Protein AF-S2DGD4-F1 (afdb_monomer)

InterPro domains:
  IPR012338 Beta-lactamase/transpeptidase-like [G3DSA:3.40.710.10] (6-76)
  IPR012338 Beta-lactamase/transpeptidase-like [SSF56601] (18-80)

Nearest PDB structures (foldseek):
  4a2l-assembly1_B  TM=7.157E-01  e=9.988E+00  Bacteroides thetaiotaomicron VPI-5482
  9cny-assembly1_B  TM=4.304E-01  e=7.142E+00  Escherichia coli

Secondary structure (DSSP, 8-state):
--HHHHHHHTT-SS-GGG-GGGS-EETTEEEETTTEEEEE-GGG-EEEEEGGGTEEEEE----S-HHHHHHHIIIIIGGG--

Sequence (82 aa):
MIRLVELLEEDLKVKANDSDWLQGYGYQLWRSRHNSYRADGRNGQFILVLPEKNALIVSTADIPNMQAELNLIWEHLLPAFQ

Foldseek 3Di:
DVPPVVVVQVPDPAHPQLFQQNQDDDPQWGGGPQRKIWHDDAQQAIFIDRVVLNDTDGDDHNHNCNSVVVVVCVVPVVVVRD

Mean predicted aligned error: 6.15 Å

pLDDT: mean 89.55, std 14.45, range [47.34, 98.5]

Organism: Indibacter alkaliphilus (strain CCUG 57479 / KCTC 22604 / LW1) (NCBI:txid1189612)

Radius of gyration: 13.91 Å; Cα contacts (8 Å, |Δi|>4): 106; chains: 1; bounding box: 37×25×35 Å

Structure (mmCIF, N/CA/C/O backbone):
data_AF-S2DGD4-F1
#
_entry.id   AF-S2DGD4-F1
#
loop_
_atom_site.group_PDB
_atom_site.id
_atom_site.type_symbol
_atom_site.label_atom_id
_atom_site.label_alt_id
_atom_site.label_comp_id
_atom_site.label_asym_id
_atom_site.label_entity_id
_atom_site.label_seq_id
_atom_site.pdbx_PDB_ins_code
_atom_site.Cartn_x
_atom_site.Cartn_y
_atom_site.Cartn_z
_atom_site.occupancy
_atom_site.B_iso_or_equiv
_atom_site.auth_seq_id
_atom_site.auth_comp_id
_atom_site.auth_asym_id
_atom_site.auth_atom_id
_atom_site.pdbx_PDB_model_num
ATOM 1 N N . MET A 1 1 ? 15.539 8.751 23.640 1.00 47.34 1 MET A N 1
ATOM 2 C CA . MET A 1 1 ? 14.916 8.123 22.454 1.00 47.34 1 MET A CA 1
ATOM 3 C C . MET A 1 1 ? 14.124 9.110 21.580 1.00 47.34 1 MET A C 1
ATOM 5 O O . MET A 1 1 ? 13.447 8.664 20.676 1.00 47.34 1 MET A O 1
ATOM 9 N N . ILE A 1 2 ? 14.219 10.433 21.795 1.00 48.16 2 ILE A N 1
ATOM 10 C CA . ILE A 1 2 ? 13.591 11.446 20.913 1.00 48.16 2 ILE A CA 1
ATOM 11 C C . ILE A 1 2 ? 14.608 12.013 19.898 1.00 48.16 2 ILE A C 1
ATOM 13 O O . ILE A 1 2 ? 14.266 12.292 18.764 1.00 48.16 2 ILE A O 1
ATOM 17 N N . ARG A 1 3 ? 15.901 12.048 20.248 1.00 53.03 3 ARG A N 1
ATOM 18 C CA . ARG A 1 3 ? 16.953 12.704 19.450 1.00 53.03 3 ARG A CA 1
ATOM 19 C C . ARG A 1 3 ? 17.557 11.915 18.280 1.00 53.03 3 ARG A C 1
ATOM 21 O O . ARG A 1 3 ? 18.366 12.478 17.561 1.00 53.03 3 ARG A O 1
ATOM 28 N N . LEU A 1 4 ? 17.250 10.624 18.122 1.00 54.97 4 LEU A N 1
ATOM 29 C CA . LEU A 1 4 ? 17.872 9.799 17.067 1.00 54.97 4 LEU A CA 1
ATOM 30 C C . LEU A 1 4 ? 17.078 9.821 15.751 1.00 54.97 4 LEU A C 1
ATOM 32 O O . LEU A 1 4 ? 17.645 9.556 14.701 1.00 54.97 4 LEU A O 1
ATOM 36 N N . VAL A 1 5 ? 15.777 10.122 15.816 1.00 56.00 5 VAL A N 1
ATOM 37 C CA . VAL A 1 5 ? 14.894 10.143 14.640 1.00 56.00 5 VAL A CA 1
ATOM 38 C C . VAL A 1 5 ? 15.079 11.447 13.862 1.00 56.00 5 VAL A C 1
ATOM 40 O O . VAL A 1 5 ? 15.274 11.399 12.656 1.00 56.00 5 VAL A O 1
ATOM 43 N N . GLU A 1 6 ? 15.143 12.587 14.557 1.00 56.38 6 GLU A N 1
ATOM 44 C CA . GLU A 1 6 ? 15.334 13.913 13.940 1.00 56.38 6 GLU A CA 1
ATOM 45 C C . GLU A 1 6 ? 16.654 14.015 13.149 1.00 56.38 6 GLU A C 1
ATOM 47 O O . GLU A 1 6 ? 16.684 14.588 12.068 1.00 56.38 6 GLU A O 1
ATOM 52 N N . LEU A 1 7 ? 17.734 13.387 13.636 1.00 55.62 7 LEU A N 1
ATOM 53 C CA . LEU A 1 7 ? 19.044 13.380 12.963 1.00 55.62 7 LEU A CA 1
ATOM 54 C C . LEU A 1 7 ? 19.085 12.535 11.678 1.00 55.62 7 LEU A C 1
ATOM 56 O O . LEU A 1 7 ? 19.987 12.716 10.870 1.00 55.62 7 LEU A O 1
ATOM 60 N N . LEU A 1 8 ? 18.153 11.595 11.493 1.00 57.50 8 LEU A N 1
ATOM 61 C CA . LEU A 1 8 ? 18.079 10.763 10.285 1.00 57.50 8 LEU A CA 1
ATOM 62 C C . LEU A 1 8 ? 17.187 11.382 9.201 1.00 57.50 8 LEU A C 1
ATOM 64 O O . LEU A 1 8 ? 17.296 11.000 8.037 1.00 57.50 8 LEU A O 1
ATOM 68 N N . GLU A 1 9 ? 16.314 12.326 9.563 1.00 59.91 9 GLU A N 1
ATOM 69 C CA . GLU A 1 9 ? 15.430 12.996 8.605 1.00 59.91 9 GLU A CA 1
ATOM 70 C C . GLU A 1 9 ? 16.176 13.995 7.709 1.00 59.91 9 GLU A C 1
ATOM 72 O O . GLU A 1 9 ? 15.801 14.150 6.547 1.00 59.91 9 GLU A O 1
ATOM 77 N N . GLU A 1 10 ? 17.247 14.630 8.202 1.00 59.56 10 GLU A N 1
ATOM 78 C CA . GLU A 1 10 ? 17.967 15.684 7.466 1.00 59.56 10 GLU A CA 1
ATOM 79 C C . GLU A 1 10 ? 18.720 15.181 6.214 1.00 59.56 10 GLU A C 1
ATOM 81 O O . GLU A 1 10 ? 18.914 15.957 5.279 1.00 59.56 10 GLU A O 1
ATOM 86 N N . ASP A 1 11 ? 19.059 13.887 6.133 1.00 65.44 11 ASP A N 1
ATOM 87 C CA . ASP A 1 11 ? 19.849 13.302 5.029 1.00 65.44 11 ASP A CA 1
ATOM 88 C C . ASP A 1 11 ? 19.034 12.447 4.031 1.00 65.44 11 ASP A C 1
ATOM 90 O O . ASP A 1 11 ? 19.571 11.921 3.045 1.00 65.44 11 ASP A O 1
ATOM 94 N N . LEU A 1 12 ? 17.723 12.283 4.238 1.00 66.56 12 LEU A N 1
ATOM 95 C CA . LEU A 1 12 ? 16.886 11.476 3.346 1.00 66.56 12 LEU A CA 1
ATOM 96 C C . LEU A 1 12 ? 16.457 12.274 2.104 1.00 66.56 12 LEU A C 1
ATOM 98 O O . LEU A 1 12 ? 15.716 13.250 2.176 1.00 66.56 12 LEU A O 1
ATOM 102 N N . LYS A 1 13 ? 16.846 11.788 0.915 1.00 76.50 13 LYS A N 1
ATOM 103 C CA . LYS A 1 13 ? 16.438 12.363 -0.387 1.00 76.50 13 LYS A CA 1
ATOM 104 C C . LYS A 1 13 ? 14.925 12.314 -0.647 1.00 76.50 13 LYS A C 1
ATOM 106 O O . LYS A 1 13 ? 14.449 12.983 -1.560 1.00 76.50 13 LYS A O 1
ATOM 111 N N . VAL A 1 14 ? 14.187 11.496 0.103 1.00 78.94 14 VAL A N 1
ATOM 112 C CA . VAL A 1 14 ? 12.742 11.291 -0.039 1.00 78.94 14 VAL A CA 1
ATOM 113 C C . VAL A 1 14 ? 12.102 11.476 1.328 1.00 78.94 14 VAL A C 1
ATOM 115 O O . VAL A 1 14 ? 12.506 10.825 2.290 1.00 78.94 14 VAL A O 1
ATOM 118 N N . LYS A 1 15 ? 11.108 12.361 1.416 1.00 85.25 15 LYS A N 1
A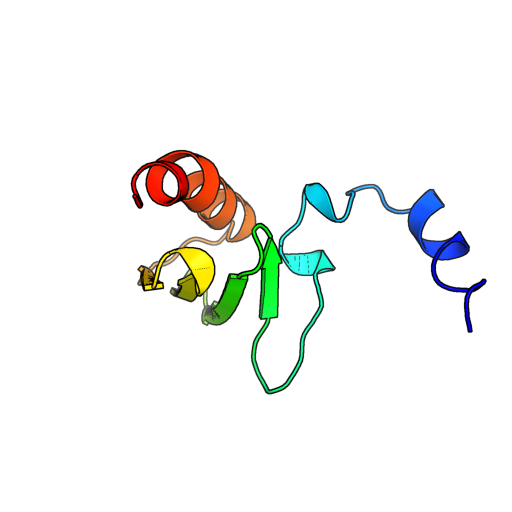TOM 119 C CA . LYS A 1 15 ? 10.406 12.643 2.670 1.00 85.25 15 LYS A CA 1
ATOM 120 C C . LYS A 1 15 ? 9.386 11.551 2.962 1.00 85.25 15 LYS A C 1
ATOM 122 O O . LYS A 1 15 ? 8.822 10.957 2.044 1.00 85.25 15 LYS A O 1
ATOM 127 N N . ALA A 1 16 ? 9.088 11.336 4.242 1.00 83.88 16 ALA A N 1
ATOM 128 C CA . ALA A 1 16 ? 8.079 10.363 4.654 1.00 83.88 16 ALA A CA 1
ATOM 129 C C . ALA A 1 16 ? 6.717 10.622 3.980 1.00 83.88 16 ALA A C 1
ATOM 131 O O . ALA A 1 16 ? 6.095 9.690 3.487 1.00 83.88 16 ALA A O 1
ATOM 132 N N . ASN A 1 17 ? 6.285 11.877 3.842 1.00 87.44 17 ASN A N 1
ATOM 133 C CA . ASN A 1 17 ? 5.004 12.201 3.193 1.00 87.44 17 ASN A CA 1
ATOM 134 C C . ASN A 1 17 ? 4.932 11.815 1.702 1.00 87.44 17 ASN A C 1
ATOM 136 O O . ASN A 1 17 ? 3.835 11.691 1.157 1.00 87.44 17 ASN A O 1
ATOM 140 N N . ASP A 1 18 ? 6.073 11.567 1.059 1.00 90.81 18 ASP A N 1
ATOM 141 C CA . ASP A 1 18 ? 6.162 11.285 -0.374 1.00 90.81 18 ASP A CA 1
ATOM 142 C C . ASP A 1 18 ? 6.405 9.794 -0.679 1.00 90.81 18 ASP A C 1
ATOM 144 O O . ASP A 1 18 ? 6.460 9.408 -1.846 1.00 90.81 18 ASP A O 1
ATOM 148 N N . SER A 1 19 ? 6.549 8.939 0.344 1.00 94.25 19 SER A N 1
ATOM 149 C CA . SER A 1 19 ? 6.917 7.527 0.171 1.00 94.25 19 SER A CA 1
ATOM 150 C C . SER A 1 19 ? 6.141 6.589 1.086 1.00 94.25 19 SER A C 1
ATOM 152 O O . SER A 1 19 ? 6.202 6.685 2.314 1.00 94.25 19 SER A O 1
ATOM 154 N N . ASP A 1 20 ? 5.478 5.601 0.485 1.00 96.25 20 ASP A N 1
ATOM 155 C CA . ASP A 1 20 ? 4.767 4.549 1.216 1.00 96.25 20 ASP A CA 1
ATOM 156 C C . ASP A 1 20 ? 5.721 3.547 1.884 1.00 96.25 20 ASP A C 1
ATOM 158 O O . ASP A 1 20 ? 5.322 2.817 2.789 1.00 96.25 20 ASP A O 1
ATOM 162 N N . TRP A 1 21 ? 6.993 3.519 1.479 1.00 93.62 21 TRP A N 1
ATOM 163 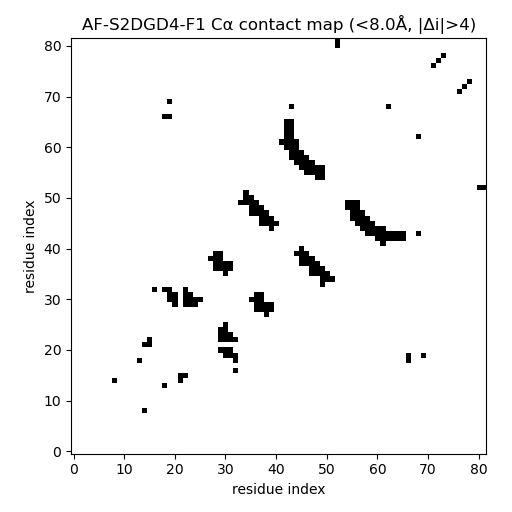C CA . TRP A 1 21 ? 8.014 2.629 2.046 1.00 93.62 21 TRP A CA 1
ATOM 164 C C . TRP A 1 21 ? 8.609 3.149 3.357 1.00 93.62 21 TRP A C 1
ATOM 166 O O . TRP A 1 21 ? 9.179 2.376 4.122 1.00 93.62 21 TRP A O 1
ATOM 176 N N . LEU A 1 22 ? 8.463 4.448 3.636 1.00 94.81 22 LEU A N 1
ATOM 177 C CA . LEU A 1 22 ? 8.997 5.092 4.843 1.00 94.81 22 LEU A CA 1
ATOM 178 C C . LEU A 1 22 ? 8.007 5.111 6.019 1.00 94.81 22 LEU A C 1
ATOM 180 O O . LEU A 1 22 ? 8.335 5.615 7.087 1.00 94.81 22 LEU A O 1
ATOM 184 N N . GLN A 1 23 ? 6.809 4.545 5.854 1.00 95.06 23 GLN A N 1
ATOM 185 C CA . GLN A 1 23 ? 5.749 4.597 6.872 1.00 95.06 23 GLN A CA 1
ATOM 186 C C . GLN A 1 23 ? 5.915 3.548 7.984 1.00 95.06 23 GLN A C 1
ATOM 188 O O . GLN A 1 23 ? 5.250 3.620 9.020 1.00 95.06 23 GLN A O 1
ATOM 193 N N . GLY A 1 24 ? 6.795 2.565 7.774 1.00 95.38 24 GLY A N 1
ATOM 194 C CA . GLY A 1 24 ? 7.086 1.487 8.715 1.00 95.38 24 GLY A CA 1
ATOM 195 C C . GLY A 1 24 ? 6.381 0.164 8.400 1.00 95.38 24 GLY A C 1
ATOM 196 O O . GLY A 1 24 ? 5.596 0.045 7.460 1.00 95.38 24 GLY A O 1
ATOM 197 N N . TYR A 1 25 ? 6.687 -0.849 9.207 1.00 97.19 25 TYR A N 1
ATOM 198 C CA . TYR A 1 25 ? 6.245 -2.232 9.025 1.00 97.19 25 TYR A CA 1
ATOM 199 C C . TYR A 1 25 ? 5.977 -2.893 10.378 1.00 97.19 25 TYR A C 1
ATOM 201 O O . TYR A 1 25 ? 6.689 -2.636 11.350 1.00 97.19 25 TYR A O 1
ATOM 209 N N . GLY A 1 26 ? 4.977 -3.770 10.444 1.00 96.69 26 GLY A N 1
ATOM 210 C CA . GLY A 1 26 ? 4.670 -4.546 11.643 1.00 96.69 26 GLY A CA 1
ATOM 211 C C . GLY A 1 26 ? 3.593 -5.591 11.386 1.00 96.69 26 GLY A C 1
ATOM 212 O O . GLY A 1 26 ? 2.773 -5.428 10.491 1.00 96.69 26 GLY A O 1
ATOM 213 N N . TYR A 1 27 ? 3.595 -6.682 12.158 1.00 96.62 27 TYR A N 1
ATOM 214 C CA . TYR A 1 27 ? 2.597 -7.760 12.042 1.00 96.62 27 TYR A CA 1
ATOM 215 C C . TYR A 1 27 ? 2.384 -8.285 10.607 1.00 96.62 27 TYR A C 1
ATOM 217 O O . TYR A 1 27 ? 1.275 -8.643 10.232 1.00 96.62 27 TYR A O 1
ATOM 225 N N . GLN A 1 28 ? 3.458 -8.351 9.814 1.00 96.88 28 GLN A N 1
ATO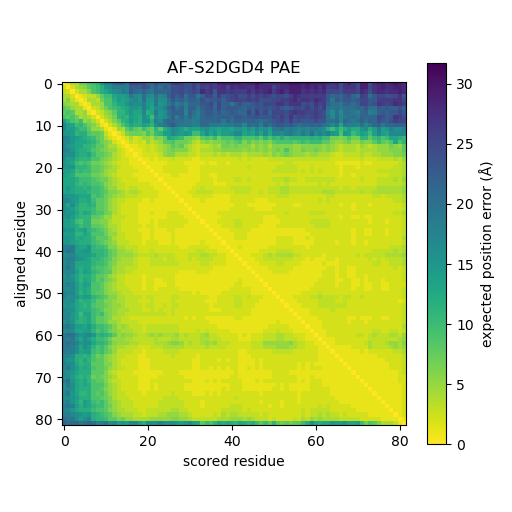M 226 C CA . GLN A 1 28 ? 3.435 -8.772 8.405 1.00 96.88 28 GLN A CA 1
ATOM 227 C C . GLN A 1 28 ? 2.700 -7.828 7.436 1.00 96.88 28 GLN A C 1
ATOM 229 O O . GLN A 1 28 ? 2.317 -8.234 6.341 1.00 96.88 28 GLN A O 1
ATOM 234 N N . LEU A 1 29 ? 2.523 -6.564 7.821 1.00 98.00 29 LEU A N 1
ATOM 235 C CA . LEU A 1 29 ? 1.884 -5.530 7.015 1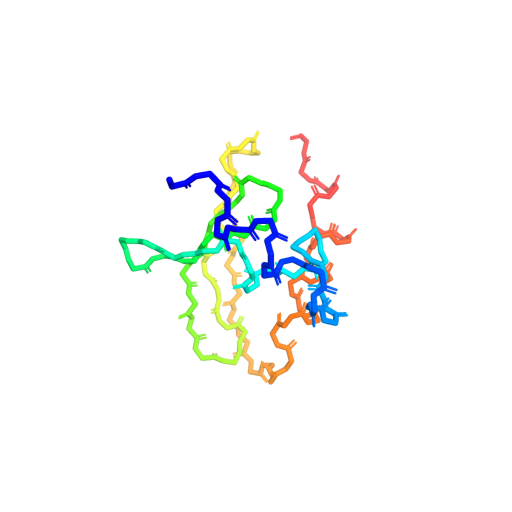.00 98.00 29 LEU A CA 1
ATOM 236 C C . LEU A 1 29 ? 2.776 -4.292 6.931 1.00 98.00 29 LEU A C 1
ATOM 238 O O . LEU A 1 29 ? 3.414 -3.882 7.907 1.00 98.00 29 LEU A O 1
ATOM 242 N N . TRP A 1 30 ? 2.776 -3.666 5.761 1.00 98.12 30 TRP A N 1
ATOM 243 C CA . TRP A 1 30 ? 3.360 -2.349 5.564 1.00 98.12 30 TRP A CA 1
ATOM 244 C C . TRP A 1 30 ? 2.356 -1.285 5.976 1.00 98.12 30 TRP A C 1
ATOM 246 O O . TRP A 1 30 ? 1.175 -1.362 5.635 1.00 98.12 30 TRP A O 1
ATOM 256 N N . ARG A 1 31 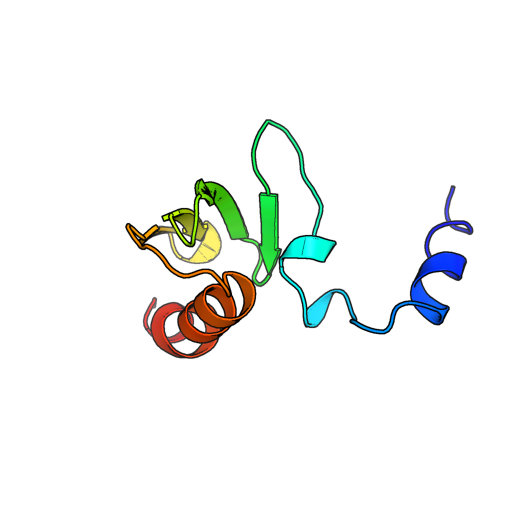? 2.825 -0.257 6.682 1.00 97.56 31 ARG A N 1
ATOM 257 C CA . ARG A 1 31 ? 2.075 0.994 6.769 1.00 97.56 31 ARG A CA 1
ATOM 258 C C . ARG A 1 31 ? 2.198 1.731 5.438 1.00 97.56 31 ARG A C 1
ATOM 260 O O . ARG A 1 31 ? 3.166 1.556 4.702 1.00 97.56 31 ARG A O 1
ATOM 267 N N . SER A 1 32 ? 1.217 2.566 5.153 1.00 96.88 32 SER A N 1
ATOM 268 C CA . SER A 1 32 ? 1.134 3.373 3.940 1.00 96.88 32 SER A CA 1
ATOM 269 C C . SER A 1 32 ? 0.683 4.786 4.303 1.00 96.88 32 SER A C 1
ATOM 271 O O . SER A 1 32 ? 0.274 5.057 5.438 1.00 96.88 32 SER A O 1
ATOM 273 N N . ARG A 1 33 ? 0.754 5.705 3.339 1.00 96.19 33 ARG A N 1
ATOM 274 C CA . ARG A 1 33 ? 0.203 7.055 3.505 1.00 96.19 33 ARG A CA 1
ATOM 275 C C . ARG A 1 33 ? -1.320 6.997 3.690 1.00 96.19 33 ARG A C 1
ATOM 277 O O . ARG A 1 33 ? -1.941 5.951 3.513 1.00 96.19 33 ARG A O 1
ATOM 284 N N . HIS A 1 34 ? -1.941 8.111 4.077 1.00 95.56 34 HIS A N 1
ATOM 285 C CA . HIS A 1 34 ? -3.405 8.214 4.245 1.00 95.56 34 HIS A CA 1
ATOM 286 C C . HIS A 1 34 ? -4.000 7.268 5.306 1.00 95.56 34 HIS A C 1
ATOM 288 O O . HIS A 1 34 ? -5.078 6.714 5.115 1.00 95.56 34 HIS A O 1
ATOM 294 N N . ASN A 1 35 ? -3.275 7.063 6.415 1.00 95.50 35 ASN A N 1
ATOM 295 C CA . ASN A 1 35 ? -3.684 6.193 7.528 1.00 95.50 35 ASN A CA 1
ATOM 296 C C . ASN A 1 35 ? -4.106 4.779 7.075 1.00 95.50 35 ASN A C 1
ATOM 298 O O . ASN A 1 35 ? -5.044 4.176 7.598 1.00 95.50 35 ASN A O 1
ATOM 302 N N . SER A 1 36 ? -3.401 4.264 6.070 1.00 97.31 36 SER A N 1
ATOM 303 C CA . SER A 1 36 ? -3.685 2.977 5.449 1.00 97.31 36 SER A CA 1
ATOM 304 C C . SER A 1 36 ? -2.570 1.971 5.726 1.00 97.31 36 SER A C 1
ATOM 306 O O . SER A 1 36 ? -1.485 2.310 6.215 1.00 97.31 36 SER A O 1
ATOM 308 N N . TYR A 1 37 ? -2.849 0.702 5.454 1.00 98.38 37 TYR A N 1
ATOM 309 C CA . TYR A 1 37 ? -1.880 -0.380 5.584 1.00 98.38 37 TYR A CA 1
ATOM 310 C C . TYR A 1 37 ? -2.130 -1.437 4.520 1.00 98.38 37 TYR A C 1
ATOM 312 O O . TYR A 1 37 ? -3.248 -1.581 4.026 1.00 98.38 37 TYR A O 1
ATOM 320 N N . ARG A 1 38 ? -1.081 -2.165 4.145 1.00 98.25 38 ARG A N 1
ATOM 321 C CA . ARG A 1 38 ? -1.132 -3.101 3.027 1.00 98.25 38 ARG A CA 1
ATOM 322 C C . ARG A 1 38 ? -0.334 -4.374 3.258 1.00 98.25 38 ARG A C 1
ATOM 324 O O . ARG A 1 38 ? 0.698 -4.369 3.930 1.00 98.25 38 ARG A O 1
ATOM 331 N N . ALA A 1 39 ? -0.832 -5.456 2.673 1.00 98.31 39 ALA A N 1
ATOM 332 C CA . ALA A 1 39 ? -0.050 -6.649 2.397 1.00 98.31 39 ALA A CA 1
ATOM 333 C C . ALA A 1 39 ? 0.486 -6.556 0.966 1.00 98.31 39 ALA A C 1
ATOM 335 O O . ALA A 1 39 ? -0.293 -6.347 0.031 1.00 98.31 39 ALA A O 1
ATOM 336 N N . ASP A 1 40 ? 1.795 -6.754 0.816 1.00 97.25 40 ASP A N 1
ATOM 337 C CA . ASP A 1 40 ? 2.486 -6.628 -0.466 1.00 97.25 40 ASP A CA 1
ATOM 338 C C . ASP A 1 40 ? 2.868 -8.015 -0.979 1.00 97.25 40 ASP A C 1
ATOM 340 O O . ASP A 1 40 ? 3.631 -8.752 -0.353 1.00 97.25 40 ASP A O 1
ATOM 344 N N . GLY A 1 41 ? 2.331 -8.360 -2.142 1.00 95.94 41 GLY A N 1
ATOM 345 C CA . GLY A 1 41 ? 2.844 -9.406 -3.006 1.00 95.94 41 GLY A CA 1
ATOM 346 C C . GLY A 1 41 ? 3.850 -8.845 -4.012 1.00 95.94 41 GLY A C 1
ATOM 347 O O . GLY A 1 41 ? 4.176 -7.657 -4.046 1.00 95.94 41 GLY A O 1
ATOM 348 N N . ARG A 1 42 ? 4.372 -9.726 -4.863 1.00 94.88 42 ARG A N 1
ATOM 349 C CA . ARG A 1 42 ? 5.376 -9.349 -5.860 1.00 94.88 42 ARG A CA 1
ATOM 350 C C . ARG A 1 42 ? 4.768 -8.468 -6.958 1.00 94.88 42 ARG A C 1
ATOM 352 O O . ARG A 1 42 ? 3.687 -8.777 -7.445 1.00 94.88 42 ARG A O 1
ATOM 359 N N . ASN A 1 43 ? 5.524 -7.465 -7.407 1.00 96.38 43 ASN A N 1
ATOM 360 C CA . ASN A 1 43 ? 5.249 -6.670 -8.610 1.00 96.38 43 ASN A CA 1
ATOM 361 C C . ASN A 1 43 ? 3.846 -6.028 -8.626 1.00 96.38 43 ASN A C 1
ATOM 363 O O . ASN A 1 43 ? 3.090 -6.201 -9.576 1.00 96.38 43 ASN A O 1
ATOM 367 N N . GLY A 1 44 ? 3.487 -5.297 -7.570 1.00 96.38 44 GLY A N 1
ATOM 368 C CA . GLY A 1 44 ? 2.233 -4.529 -7.543 1.00 96.38 44 GLY A CA 1
ATOM 369 C C . GLY A 1 44 ? 1.005 -5.310 -7.078 1.00 96.38 44 GLY A C 1
ATOM 370 O O . GLY A 1 44 ? -0.119 -4.823 -7.119 1.00 96.38 44 GLY A O 1
ATOM 371 N N . GLN A 1 45 ? 1.194 -6.545 -6.617 1.00 98.19 45 GLN A N 1
ATOM 372 C CA . GLN A 1 45 ? 0.116 -7.285 -5.974 1.00 98.19 45 GLN A CA 1
ATOM 373 C C . GLN A 1 45 ? -0.127 -6.717 -4.577 1.00 98.19 45 GLN A C 1
ATOM 375 O O . GLN A 1 45 ? 0.771 -6.755 -3.739 1.00 98.19 45 GLN A O 1
ATOM 380 N N . PHE A 1 46 ? -1.333 -6.226 -4.310 1.00 97.94 46 PHE A N 1
ATOM 381 C CA . PHE A 1 46 ? -1.654 -5.562 -3.049 1.00 97.94 46 PHE A CA 1
ATOM 382 C C . PHE A 1 46 ? -2.993 -6.012 -2.488 1.00 97.94 46 PHE A C 1
ATOM 384 O O . PHE A 1 46 ? -3.966 -6.170 -3.222 1.00 97.94 46 PHE A O 1
ATOM 391 N N . ILE A 1 47 ? -3.055 -6.107 -1.161 1.00 98.50 47 ILE A N 1
ATOM 392 C CA . ILE A 1 47 ? -4.287 -5.876 -0.404 1.00 98.50 47 ILE A CA 1
ATOM 393 C C . ILE A 1 47 ? -4.043 -4.610 0.406 1.00 98.50 47 ILE A C 1
ATOM 395 O O . ILE A 1 47 ? -3.279 -4.641 1.366 1.00 98.50 47 ILE A O 1
ATOM 399 N N . LEU A 1 48 ? -4.669 -3.504 0.015 1.00 98.25 48 LEU A N 1
ATOM 400 C CA . LEU A 1 48 ? -4.518 -2.196 0.640 1.00 98.25 48 LEU A CA 1
ATOM 401 C C . LEU A 1 48 ? -5.806 -1.819 1.371 1.00 98.25 48 LEU A C 1
ATOM 403 O O . LEU A 1 48 ? -6.857 -1.674 0.754 1.00 98.25 48 LEU A O 1
ATOM 407 N N . VAL A 1 49 ? -5.730 -1.651 2.686 1.00 98.38 49 VAL A N 1
ATOM 408 C CA . VAL A 1 49 ? -6.884 -1.378 3.545 1.00 98.38 49 VAL A CA 1
ATO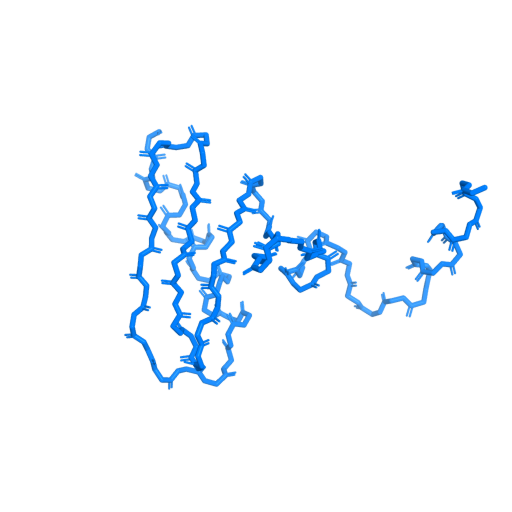M 409 C C . VAL A 1 49 ? -6.956 0.109 3.875 1.00 98.38 49 VAL A C 1
ATOM 411 O O . VAL A 1 49 ? -5.964 0.699 4.302 1.00 98.38 49 VAL A O 1
ATOM 414 N N . LEU A 1 50 ? -8.147 0.692 3.723 1.00 97.94 50 LEU A N 1
ATOM 415 C CA . LEU A 1 50 ? -8.474 2.093 3.997 1.00 97.94 50 LEU A CA 1
ATOM 416 C C . LEU A 1 50 ? -9.519 2.160 5.124 1.00 97.94 50 LEU A C 1
ATOM 418 O O . LEU A 1 50 ? -10.719 2.225 4.840 1.00 97.94 50 LEU A O 1
ATOM 422 N N . PRO A 1 51 ? -9.105 2.137 6.407 1.00 97.19 51 PRO A N 1
ATOM 423 C CA . PRO A 1 51 ? -10.040 2.054 7.531 1.00 97.19 51 PRO A CA 1
ATOM 424 C C . PRO A 1 51 ? -11.040 3.209 7.570 1.00 97.19 51 PRO A C 1
ATOM 426 O O . PRO A 1 51 ? -12.233 2.983 7.744 1.00 97.19 51 PRO A O 1
ATOM 429 N N . GLU A 1 52 ? -10.569 4.436 7.340 1.00 95.88 52 GLU A N 1
ATOM 430 C CA . GLU A 1 52 ? -11.408 5.644 7.357 1.00 95.88 52 GLU A CA 1
ATOM 431 C C . GLU A 1 52 ? -12.466 5.651 6.250 1.00 95.88 52 GLU A C 1
ATOM 433 O O . GLU A 1 52 ? -13.492 6.310 6.380 1.00 95.88 52 GLU A O 1
ATOM 438 N N . LYS A 1 53 ? -12.231 4.893 5.174 1.00 96.06 53 LYS A N 1
ATOM 439 C CA . LYS A 1 53 ? -13.146 4.744 4.039 1.00 96.06 53 LYS A CA 1
ATOM 440 C C . LYS A 1 53 ? -13.992 3.479 4.109 1.00 96.06 53 LYS A C 1
ATOM 442 O O . LYS A 1 53 ? -14.785 3.238 3.206 1.00 96.06 53 LYS A O 1
ATOM 447 N N . ASN A 1 54 ? -13.817 2.665 5.155 1.00 96.62 54 ASN A N 1
ATOM 448 C CA . ASN A 1 54 ? -14.429 1.343 5.276 1.00 96.62 54 ASN A CA 1
ATOM 449 C C . ASN A 1 54 ? -14.298 0.522 3.975 1.00 96.62 54 ASN A C 1
ATOM 451 O O . ASN A 1 54 ? -15.259 -0.075 3.488 1.00 96.62 54 ASN A O 1
ATOM 455 N N . ALA A 1 55 ? -13.106 0.556 3.378 1.00 97.00 55 ALA A N 1
ATOM 456 C CA . ALA A 1 55 ? -12.849 0.000 2.058 1.00 97.00 55 ALA A CA 1
ATOM 457 C C . ALA A 1 55 ? -11.487 -0.692 1.996 1.00 97.00 55 ALA A C 1
ATOM 459 O O . ALA A 1 55 ? -10.592 -0.450 2.810 1.00 97.00 55 ALA A O 1
ATOM 460 N N . LEU A 1 56 ? -11.325 -1.544 0.988 1.00 97.38 56 LEU A N 1
ATOM 461 C CA . LEU A 1 56 ? -10.039 -2.104 0.604 1.00 97.38 56 LEU A CA 1
ATOM 462 C C . LEU A 1 56 ? -9.898 -2.094 -0.917 1.00 97.38 56 LEU A C 1
ATOM 464 O O . LEU A 1 56 ? -10.886 -2.193 -1.645 1.00 97.38 56 LEU A O 1
ATOM 468 N N . ILE A 1 57 ? -8.659 -1.984 -1.377 1.00 97.88 57 ILE A N 1
ATOM 469 C CA . ILE A 1 57 ? -8.266 -2.068 -2.778 1.00 97.88 57 ILE A CA 1
ATOM 470 C C . ILE A 1 57 ? -7.424 -3.331 -2.925 1.00 97.88 57 ILE A C 1
ATOM 472 O O . ILE A 1 57 ? -6.445 -3.515 -2.200 1.00 97.88 57 ILE A O 1
ATOM 476 N N . VAL A 1 58 ? -7.804 -4.200 -3.859 1.00 98.12 58 VAL A N 1
ATOM 477 C CA . VAL A 1 58 ? -7.005 -5.370 -4.233 1.00 98.12 58 VAL A CA 1
ATOM 478 C C . VAL A 1 58 ? -6.451 -5.144 -5.628 1.00 98.12 58 VAL A C 1
ATOM 480 O O . VAL A 1 58 ? -7.218 -4.884 -6.554 1.00 98.12 58 VAL A O 1
ATOM 483 N N . SER A 1 59 ? -5.133 -5.259 -5.769 1.00 97.25 59 SER A N 1
ATOM 484 C CA . SER A 1 59 ? -4.455 -5.241 -7.066 1.00 97.25 59 SER A CA 1
ATOM 485 C C . SER A 1 59 ? -3.836 -6.606 -7.333 1.00 97.25 59 SER A C 1
ATOM 487 O O . SER A 1 59 ? -3.174 -7.185 -6.469 1.00 97.25 59 SER A O 1
ATOM 489 N N . THR A 1 60 ? -4.050 -7.116 -8.542 1.00 96.69 60 THR A N 1
ATOM 490 C CA . THR A 1 60 ? -3.296 -8.233 -9.110 1.00 96.69 60 THR A CA 1
ATOM 491 C C . THR A 1 60 ? -2.569 -7.702 -10.334 1.00 96.69 60 THR A C 1
ATOM 493 O O . THR A 1 60 ? -3.204 -7.430 -11.354 1.00 96.69 60 THR A O 1
ATOM 496 N N . ALA A 1 61 ? -1.257 -7.528 -10.226 1.00 94.94 61 ALA A N 1
ATOM 497 C CA . ALA A 1 61 ? -0.459 -6.849 -11.235 1.00 94.94 61 ALA A CA 1
ATOM 498 C C . ALA A 1 61 ? 0.898 -7.535 -11.454 1.00 94.94 61 ALA A C 1
ATOM 500 O O . ALA A 1 61 ? 1.287 -8.442 -10.715 1.00 94.94 61 ALA A O 1
ATOM 501 N N . ASP A 1 62 ? 1.597 -7.084 -12.496 1.00 96.56 62 ASP A N 1
ATOM 502 C CA . ASP A 1 62 ? 3.011 -7.371 -12.753 1.00 96.56 62 ASP A CA 1
ATOM 503 C C . ASP A 1 62 ? 3.753 -6.055 -13.049 1.00 96.56 62 ASP A C 1
ATOM 505 O O . ASP A 1 62 ? 4.295 -5.823 -14.129 1.00 96.56 62 ASP A O 1
ATOM 509 N N . ILE A 1 63 ? 3.684 -5.126 -12.093 1.00 95.19 63 ILE A N 1
ATOM 510 C CA . ILE A 1 63 ? 4.236 -3.775 -12.195 1.00 95.19 63 ILE A CA 1
ATOM 511 C C . ILE A 1 63 ? 5.534 -3.689 -11.377 1.00 95.19 63 ILE A C 1
ATOM 513 O O . ILE A 1 63 ? 5.512 -3.842 -10.154 1.00 95.19 63 ILE A O 1
ATOM 517 N N . PRO A 1 64 ? 6.685 -3.395 -12.011 1.00 94.44 64 PRO A N 1
ATOM 518 C CA . PRO A 1 64 ? 7.956 -3.301 -11.297 1.00 94.44 64 PRO A CA 1
ATOM 519 C C . PRO A 1 64 ? 8.077 -2.016 -10.465 1.00 94.44 64 PRO A C 1
ATOM 521 O O . PRO A 1 64 ? 8.734 -2.015 -9.427 1.00 94.44 64 PRO A O 1
ATOM 524 N N . ASN A 1 65 ? 7.445 -0.915 -10.892 1.00 96.38 65 ASN A N 1
ATOM 525 C CA . ASN A 1 65 ? 7.452 0.347 -10.149 1.00 96.38 65 ASN A CA 1
ATOM 526 C C . ASN A 1 65 ? 6.219 0.468 -9.242 1.00 96.38 65 ASN A C 1
ATOM 528 O O . ASN A 1 65 ? 5.271 1.198 -9.525 1.00 96.38 65 ASN A O 1
ATOM 532 N N . MET A 1 66 ? 6.273 -0.249 -8.126 1.00 96.12 66 MET A N 1
ATOM 533 C CA . MET A 1 66 ? 5.197 -0.331 -7.137 1.00 96.12 66 MET A CA 1
ATOM 534 C C . MET A 1 66 ? 4.871 1.015 -6.468 1.00 96.12 66 MET A C 1
ATOM 536 O O . MET A 1 66 ? 3.720 1.277 -6.134 1.00 96.12 66 MET A O 1
ATOM 540 N N . GLN A 1 67 ? 5.856 1.909 -6.298 1.00 96.06 67 GLN A N 1
ATOM 541 C CA . GLN A 1 67 ? 5.592 3.238 -5.730 1.00 96.06 67 GLN A CA 1
ATOM 542 C C . GLN A 1 67 ? 4.774 4.114 -6.687 1.00 96.06 67 GLN A C 1
ATOM 544 O O . GLN A 1 67 ? 3.912 4.866 -6.235 1.00 96.06 67 GLN A O 1
ATOM 549 N N . ALA A 1 68 ? 5.024 4.024 -7.997 1.00 96.81 68 ALA A N 1
ATOM 550 C CA . ALA A 1 68 ? 4.226 4.742 -8.986 1.00 96.81 68 ALA A CA 1
ATOM 551 C C . ALA A 1 68 ? 2.779 4.224 -9.035 1.00 96.81 68 ALA A C 1
ATOM 553 O O . ALA A 1 68 ? 1.858 5.028 -9.123 1.00 96.81 68 ALA A O 1
ATOM 554 N N . GLU A 1 69 ? 2.568 2.911 -8.907 1.00 97.12 69 GLU A N 1
ATOM 555 C CA . GLU A 1 69 ? 1.222 2.327 -8.802 1.00 97.12 69 GLU A CA 1
ATOM 556 C C . GLU A 1 69 ? 0.471 2.848 -7.569 1.00 97.12 69 GLU A C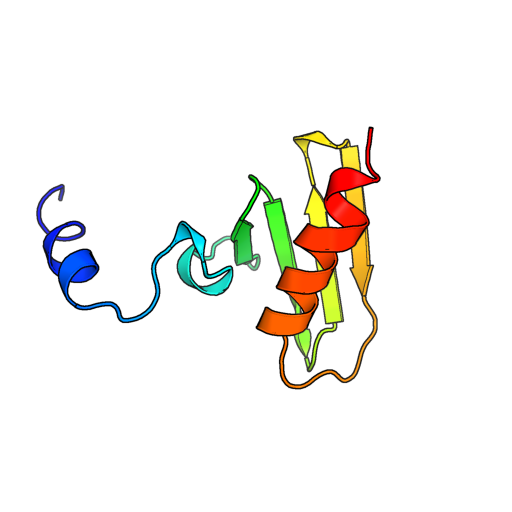 1
ATOM 558 O O . GLU A 1 69 ? -0.651 3.335 -7.698 1.00 97.12 69 GLU A O 1
ATOM 563 N N . LEU A 1 70 ? 1.106 2.834 -6.390 1.00 97.56 70 LEU A N 1
ATOM 564 C CA . LEU A 1 70 ? 0.517 3.396 -5.170 1.00 97.56 70 LEU A CA 1
ATOM 565 C C . LEU A 1 70 ? 0.177 4.884 -5.335 1.00 97.56 70 LEU A C 1
ATOM 567 O O . LEU A 1 70 ? -0.907 5.304 -4.942 1.00 97.56 70 LEU A O 1
ATOM 571 N N . ASN A 1 71 ? 1.046 5.674 -5.977 1.00 97.38 71 ASN A N 1
ATOM 572 C CA . ASN A 1 71 ? 0.764 7.086 -6.263 1.00 97.38 71 ASN A CA 1
ATOM 573 C C . ASN A 1 71 ? -0.504 7.260 -7.108 1.00 97.38 71 ASN A C 1
ATOM 575 O O . ASN A 1 71 ? -1.326 8.112 -6.785 1.00 97.38 71 ASN A O 1
ATOM 579 N N . LEU A 1 72 ? -0.687 6.441 -8.148 1.00 97.31 72 LEU A N 1
ATOM 580 C CA . LEU A 1 72 ? -1.881 6.496 -8.997 1.00 97.31 72 LEU A CA 1
ATOM 581 C C . LEU A 1 72 ? -3.145 6.079 -8.238 1.00 97.31 72 LEU A C 1
ATOM 583 O O . LEU A 1 72 ? -4.210 6.661 -8.444 1.00 97.31 72 LEU A O 1
ATOM 587 N N . ILE A 1 73 ? -3.040 5.109 -7.325 1.00 97.00 73 ILE A N 1
ATOM 588 C CA . ILE A 1 73 ? -4.140 4.747 -6.422 1.00 97.00 73 ILE A CA 1
ATOM 589 C C . ILE A 1 73 ? -4.539 5.955 -5.561 1.00 97.00 73 ILE A C 1
ATOM 591 O O . ILE A 1 73 ? -5.728 6.263 -5.447 1.00 97.00 73 ILE A O 1
ATOM 595 N N . TRP A 1 74 ? -3.566 6.667 -4.988 1.00 97.31 74 TRP A N 1
ATOM 596 C CA . TRP A 1 74 ? -3.818 7.865 -4.182 1.00 97.31 74 TRP A CA 1
ATOM 597 C C . TRP A 1 74 ? -4.374 9.033 -4.983 1.00 97.31 74 TRP A C 1
ATOM 599 O O . TRP A 1 74 ? -5.213 9.769 -4.474 1.00 97.31 74 TRP A O 1
ATOM 609 N N . GLU A 1 75 ? -3.943 9.190 -6.229 1.00 97.50 75 GLU A N 1
ATOM 610 C CA . GLU A 1 75 ? -4.409 10.258 -7.107 1.00 97.50 75 GLU A CA 1
ATOM 611 C C . GLU A 1 75 ? -5.838 10.017 -7.610 1.00 97.50 75 GLU A C 1
ATOM 613 O O . GLU A 1 75 ? -6.646 10.944 -7.644 1.00 97.50 75 GLU A O 1
ATOM 618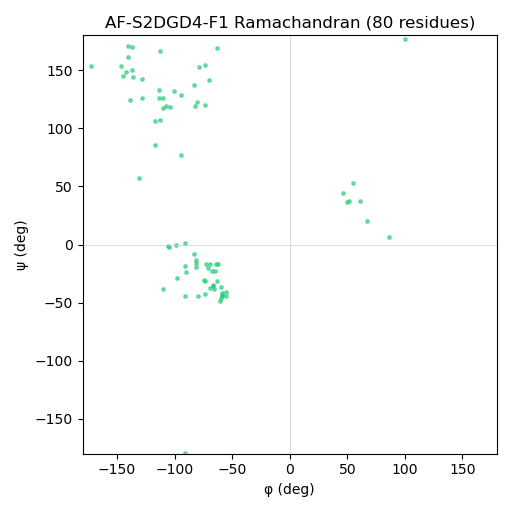 N N . HIS A 1 76 ? -6.167 8.782 -7.997 1.00 96.88 76 HIS A N 1
ATOM 619 C CA . HIS A 1 76 ? -7.401 8.503 -8.736 1.00 96.88 76 HIS A CA 1
ATOM 620 C C . HIS A 1 76 ? -8.453 7.741 -7.936 1.00 96.88 76 HIS A C 1
ATOM 622 O O . HIS A 1 76 ? -9.642 8.021 -8.081 1.00 96.88 76 HIS A O 1
ATOM 628 N N . LEU A 1 77 ? -8.052 6.775 -7.107 1.00 96.50 77 LEU A N 1
ATO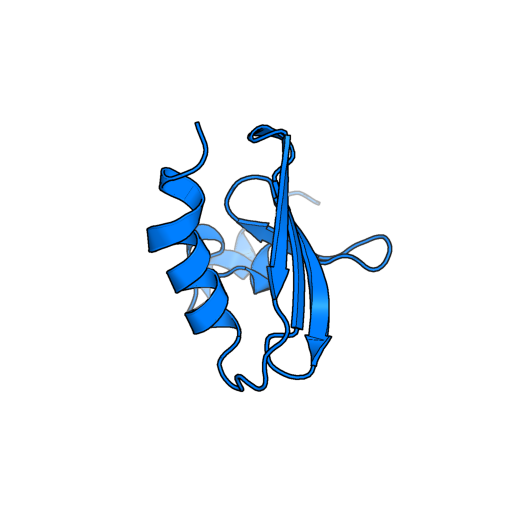M 629 C CA . LEU A 1 77 ? -9.007 5.928 -6.389 1.00 96.50 77 LEU A CA 1
ATOM 630 C C . LEU A 1 77 ? -9.366 6.510 -5.028 1.00 96.50 77 LEU A C 1
ATOM 632 O O . LEU A 1 77 ? -10.544 6.548 -4.686 1.00 96.50 77 LEU A O 1
ATOM 636 N N . LEU A 1 78 ? -8.386 6.998 -4.260 1.00 95.50 78 LEU A N 1
ATOM 637 C CA . LEU A 1 78 ? -8.646 7.535 -2.921 1.00 95.50 78 LEU A CA 1
ATOM 638 C C . LEU A 1 78 ? -9.707 8.656 -2.912 1.00 95.50 78 LEU A C 1
ATOM 640 O O . LEU A 1 78 ? -10.608 8.575 -2.074 1.00 95.50 78 LEU A O 1
ATOM 644 N N . PRO A 1 79 ? -9.689 9.645 -3.832 1.00 95.62 79 PRO A N 1
ATOM 645 C CA . PRO A 1 79 ? -10.714 10.690 -3.867 1.00 95.62 79 PRO A CA 1
ATOM 646 C C . PRO A 1 79 ? -12.100 10.193 -4.301 1.00 95.62 79 PRO A C 1
ATOM 648 O O . PRO A 1 79 ? -13.085 10.893 -4.085 1.00 95.62 79 PRO A O 1
ATOM 651 N N . ALA A 1 80 ? -12.194 9.011 -4.920 1.00 95.50 80 ALA A N 1
ATOM 652 C CA . ALA A 1 80 ? -13.460 8.436 -5.370 1.00 95.50 80 ALA A CA 1
ATOM 653 C C . ALA A 1 80 ? -14.241 7.738 -4.241 1.00 95.50 80 ALA A C 1
ATOM 655 O O . ALA A 1 80 ? -15.440 7.491 -4.389 1.00 95.50 80 ALA A O 1
ATOM 656 N N . PHE A 1 81 ? -13.594 7.432 -3.111 1.00 90.50 81 PHE A N 1
ATOM 657 C CA . PHE A 1 81 ? -14.270 6.913 -1.922 1.00 90.50 81 PHE A CA 1
ATOM 658 C C . PHE A 1 81 ? -14.910 8.058 -1.125 1.00 90.50 81 PHE A C 1
ATOM 660 O O . PHE A 1 81 ? -14.211 8.977 -0.682 1.00 90.50 81 PHE A O 1
ATOM 667 N N . GLN A 1 82 ? -16.231 7.971 -0.920 1.00 74.56 82 GLN A N 1
ATOM 668 C CA . GLN A 1 82 ? -17.012 8.916 -0.107 1.00 74.56 82 GLN A CA 1
ATOM 669 C C . GLN A 1 82 ? -16.462 9.011 1.323 1.00 74.56 82 GLN A C 1
ATOM 671 O O . GLN A 1 82 ? -16.095 7.970 1.907 1.00 74.56 82 GLN A O 1
#

Solvent-accessible surface area (backbone atoms only — not comparable to full-atom values): 4958 Å² total; per-residue (Å²): 135,71,74,68,60,65,70,56,58,81,78,50,96,66,54,59,94,79,36,50,82,64,57,47,72,55,97,87,30,37,30,33,67,90,82,20,38,28,40,79,52,71,37,45,18,33,46,36,40,31,67,94,57,77,45,72,49,77,42,86,50,86,37,87,60,42,68,61,53,52,49,49,41,57,70,61,50,54,76,69,56,117